Protein AF-A0AAW2DI50-F1 (afdb_monomer_lite)

Organism: NCBI:txid425828

pLDDT: mean 72.87, std 16.57, range [33.53, 93.75]

Radius of gyration: 18.01 Å; chains: 1; bounding box: 34×41×49 Å

Foldseek 3Di:
DPPDPDDLVVVLCCQLVPDQCSVCVQQVDGSVVLVVVLVVCVVVVVDDPDDPDARSSSVVSVVSNVVVVVQVVCCVVVQPPLPPPPDDPVPNPDPVCVRHDPPDDDPPD

InterPro domains:
  IPR058353 Domain of unknown function DUF8040 [PF26138] (3-64)

Secondary structure (DSSP, 8-state):
-----S-HHHHHHHHHHS-TTHHHHHHSS-HHHHHHHHHHHHHTTSS---TTT--HHHHHHHHHHHHHHHHHHHHHHS---TT-TTS-TTTTT-TTTSS-----S----

Structure (mmCIF, N/CA/C/O backbone):
data_AF-A0AAW2DI50-F1
#
_entry.id   AF-A0AAW2DI50-F1
#
loop_
_atom_site.group_PDB
_atom_site.id
_atom_site.type_symbol
_atom_site.label_atom_id
_atom_site.label_alt_id
_atom_site.label_comp_id
_atom_site.label_asym_id
_atom_site.label_entity_id
_atom_site.label_seq_id
_atom_site.pdbx_PDB_ins_code
_atom_site.Cartn_x
_atom_site.Cartn_y
_atom_site.Cartn_z
_atom_site.occupancy
_atom_site.B_iso_or_equiv
_atom_site.auth_seq_id
_atom_site.auth_comp_id
_atom_site.auth_asym_id
_atom_site.auth_atom_id
_atom_site.pdbx_PDB_model_num
ATOM 1 N N . MET A 1 1 ? 3.565 9.225 -11.480 1.00 40.56 1 MET A N 1
ATOM 2 C CA . MET A 1 1 ? 4.291 9.130 -10.194 1.00 40.56 1 MET A CA 1
ATOM 3 C C . MET A 1 1 ? 3.590 10.032 -9.191 1.00 40.56 1 MET A C 1
ATOM 5 O O . MET A 1 1 ? 3.396 11.192 -9.516 1.00 40.56 1 MET A O 1
ATOM 9 N N . CYS A 1 2 ? 3.194 9.532 -8.016 1.00 44.12 2 CYS A N 1
ATOM 10 C CA . CYS A 1 2 ? 2.771 10.399 -6.909 1.00 44.12 2 CYS A CA 1
ATOM 11 C C . CYS A 1 2 ? 4.033 10.951 -6.238 1.00 44.12 2 CYS A C 1
ATOM 13 O O . CYS A 1 2 ? 4.720 10.230 -5.504 1.00 44.12 2 CYS A O 1
ATOM 15 N N . THR A 1 3 ? 4.356 12.203 -6.553 1.00 46.12 3 THR A N 1
ATOM 16 C CA . THR A 1 3 ? 5.518 12.965 -6.068 1.00 46.12 3 THR A CA 1
ATOM 17 C C . THR A 1 3 ? 5.262 13.610 -4.707 1.00 46.12 3 THR A C 1
ATOM 19 O O . THR A 1 3 ? 5.848 14.648 -4.411 1.00 46.12 3 THR A O 1
ATOM 22 N N . SER A 1 4 ? 4.356 13.068 -3.889 1.00 48.31 4 SER A N 1
ATOM 23 C CA . SER A 1 4 ? 3.994 13.749 -2.651 1.00 48.31 4 SER A CA 1
ATOM 24 C C . SER A 1 4 ? 5.195 13.759 -1.692 1.00 48.31 4 SER A C 1
ATOM 26 O O . SER A 1 4 ? 5.723 12.723 -1.294 1.00 48.31 4 SER A O 1
ATOM 28 N N . ILE A 1 5 ? 5.653 14.975 -1.382 1.00 56.53 5 ILE A N 1
ATOM 29 C CA . ILE A 1 5 ? 6.704 15.339 -0.410 1.00 56.53 5 ILE A CA 1
ATOM 30 C C . ILE A 1 5 ? 6.174 15.158 1.036 1.00 56.53 5 ILE A C 1
ATOM 32 O O . ILE A 1 5 ? 6.754 15.619 2.013 1.00 56.53 5 ILE A O 1
ATOM 36 N N . LEU A 1 6 ? 5.017 14.513 1.189 1.00 57.66 6 LEU A N 1
ATOM 37 C CA . LEU A 1 6 ? 4.214 14.520 2.399 1.00 57.66 6 LEU A CA 1
ATOM 38 C C . LEU A 1 6 ? 4.573 13.350 3.332 1.00 57.66 6 LEU A C 1
ATOM 40 O O . LEU A 1 6 ? 5.076 12.313 2.900 1.00 57.66 6 LEU A O 1
ATOM 44 N N . SER A 1 7 ? 4.284 13.510 4.629 1.00 75.50 7 SER A N 1
ATOM 45 C CA . SER A 1 7 ? 4.398 12.430 5.617 1.00 75.50 7 SER A CA 1
ATOM 46 C C . SER A 1 7 ? 3.548 11.213 5.219 1.00 75.50 7 SER A C 1
ATOM 48 O O . SER A 1 7 ? 2.601 11.327 4.436 1.00 75.50 7 SER A O 1
ATOM 50 N N . GLY A 1 8 ? 3.862 10.042 5.788 1.00 79.12 8 GLY A N 1
ATOM 51 C CA . GLY A 1 8 ? 3.123 8.794 5.544 1.00 79.12 8 GLY A CA 1
ATOM 52 C C . GLY A 1 8 ? 1.605 8.953 5.584 1.00 79.12 8 GLY A C 1
ATOM 53 O O . GLY A 1 8 ? 0.908 8.497 4.681 1.00 79.12 8 GLY A O 1
ATOM 54 N N . ARG A 1 9 ? 1.127 9.678 6.594 1.00 82.81 9 ARG A N 1
ATOM 55 C CA . ARG A 1 9 ? -0.282 9.949 6.857 1.00 82.81 9 ARG A CA 1
ATOM 56 C C . ARG A 1 9 ? -0.933 10.710 5.725 1.00 82.81 9 ARG A C 1
ATOM 58 O O . ARG A 1 9 ? -1.959 10.294 5.204 1.00 82.81 9 ARG A O 1
ATOM 65 N N . SER A 1 10 ? -0.312 11.807 5.326 1.00 84.12 10 SER A N 1
ATOM 66 C CA . SER A 1 10 ? -0.811 12.659 4.257 1.00 84.12 10 SER A CA 1
ATOM 67 C C . SER A 1 10 ? -0.788 11.946 2.905 1.00 84.12 10 SER A C 1
ATOM 69 O O . SER A 1 10 ? -1.720 12.110 2.127 1.00 84.12 10 SER A O 1
ATOM 71 N N . TYR A 1 11 ? 0.219 11.103 2.648 1.00 85.44 11 TYR A N 1
ATOM 72 C CA . TYR A 1 11 ? 0.232 10.233 1.470 1.00 85.44 11 TYR A CA 1
ATOM 73 C C . TYR A 1 11 ? -0.953 9.260 1.466 1.00 85.44 11 TYR A C 1
ATOM 75 O O . TYR A 1 11 ? -1.647 9.145 0.460 1.00 85.44 11 TYR A O 1
ATOM 83 N N . VAL A 1 12 ? -1.210 8.566 2.575 1.00 87.38 12 VAL A N 1
ATOM 84 C CA . VAL A 1 12 ? -2.319 7.604 2.633 1.00 87.38 12 VAL A CA 1
ATOM 85 C C . VAL A 1 12 ? -3.674 8.297 2.527 1.00 87.38 12 VAL A C 1
ATOM 87 O O . VAL A 1 12 ? -4.529 7.821 1.785 1.00 87.38 12 VAL A O 1
ATOM 90 N N . ILE A 1 13 ? -3.848 9.459 3.161 1.00 88.06 13 ILE A N 1
ATOM 91 C CA . ILE A 1 13 ? -5.051 10.284 2.988 1.00 88.06 13 ILE A CA 1
ATOM 92 C C . ILE A 1 13 ? -5.228 10.682 1.518 1.00 88.06 13 ILE A C 1
ATOM 94 O O . ILE A 1 13 ? -6.320 10.532 0.983 1.00 88.06 13 ILE A O 1
ATOM 98 N N . GLU A 1 14 ? -4.170 11.136 0.839 1.00 89.12 14 GLU A N 1
ATOM 99 C CA . GLU A 1 14 ? -4.230 11.480 -0.588 1.00 89.12 14 GLU A CA 1
ATOM 100 C C . GLU A 1 14 ? -4.680 10.283 -1.439 1.00 89.12 14 GLU A C 1
ATOM 102 O O . GLU A 1 14 ? -5.521 10.440 -2.320 1.00 89.12 14 GLU A O 1
ATOM 107 N N . VAL A 1 15 ? -4.160 9.083 -1.166 1.00 87.06 15 VAL A N 1
ATOM 108 C CA . VAL A 1 15 ? -4.506 7.874 -1.930 1.00 87.06 15 VAL A CA 1
ATOM 109 C C . VAL A 1 15 ? -5.943 7.410 -1.668 1.00 87.06 15 VAL A C 1
ATOM 111 O O . VAL A 1 15 ? -6.615 6.982 -2.608 1.00 87.06 15 VAL A O 1
ATOM 114 N N . LEU A 1 16 ? -6.419 7.491 -0.423 1.00 88.44 16 LEU A N 1
ATOM 115 C CA . LEU A 1 16 ? -7.743 6.994 -0.029 1.00 88.44 16 LEU A CA 1
ATOM 116 C C . LEU A 1 16 ? -8.878 7.991 -0.295 1.00 88.44 16 LEU A C 1
ATOM 118 O O . LEU A 1 16 ? -9.965 7.577 -0.706 1.00 88.44 16 LEU A O 1
ATOM 122 N N . GLU A 1 17 ? -8.626 9.280 -0.068 1.00 88.38 17 GLU A N 1
ATOM 123 C CA . GLU A 1 17 ? -9.618 10.362 -0.149 1.00 88.38 17 GLU A CA 1
ATOM 124 C C . GLU A 1 17 ? -9.456 11.246 -1.389 1.00 88.38 17 GLU A C 1
ATOM 126 O O . GLU A 1 17 ? -10.288 12.115 -1.645 1.00 88.38 17 GLU A O 1
ATOM 131 N N . GLY A 1 18 ? -8.394 11.045 -2.171 1.00 83.56 18 GLY A N 1
ATOM 132 C CA . GLY A 1 18 ? -8.193 11.730 -3.440 1.00 83.56 18 GLY A CA 1
ATOM 133 C C . GLY A 1 18 ? -9.131 11.228 -4.540 1.00 83.56 18 GLY A C 1
ATOM 134 O O . GLY A 1 18 ? -10.311 10.939 -4.341 1.00 83.56 18 GLY A O 1
ATOM 135 N N . LYS A 1 19 ? -8.616 11.134 -5.769 1.00 84.75 19 LYS A N 1
ATOM 136 C CA . LYS A 1 19 ? -9.427 10.664 -6.903 1.00 84.75 19 LYS A CA 1
ATOM 137 C C . LYS A 1 19 ? -9.887 9.216 -6.658 1.00 84.75 19 LYS A C 1
ATOM 139 O O . LYS A 1 19 ? -9.049 8.404 -6.275 1.00 84.75 19 LYS A O 1
ATOM 144 N N . PRO A 1 20 ? -11.143 8.841 -6.976 1.00 75.62 20 PRO A N 1
ATOM 145 C CA . PRO A 1 20 ? -11.672 7.498 -6.695 1.00 75.62 20 PRO A CA 1
ATOM 146 C C . PRO A 1 20 ? -10.829 6.346 -7.257 1.00 75.62 20 PRO A C 1
ATOM 148 O O . PRO A 1 20 ? -10.759 5.277 -6.662 1.00 75.62 20 PRO A O 1
ATOM 151 N N . GLN A 1 21 ? -10.166 6.573 -8.392 1.00 82.94 21 GLN A N 1
ATOM 152 C CA . GLN A 1 21 ? -9.319 5.579 -9.056 1.00 82.94 21 GLN A CA 1
ATOM 153 C C . GLN A 1 21 ? -7.907 5.489 -8.467 1.00 82.94 21 GLN A C 1
ATOM 155 O O . GLN A 1 21 ? -7.210 4.511 -8.710 1.00 82.94 21 GLN A O 1
ATOM 160 N N . LEU A 1 22 ? -7.473 6.467 -7.668 1.00 83.88 22 LEU A N 1
ATOM 161 C CA . LEU A 1 22 ? -6.086 6.560 -7.221 1.00 83.88 22 LEU A CA 1
ATOM 162 C C . LEU A 1 22 ? -5.686 5.372 -6.340 1.00 83.88 22 LEU A C 1
ATOM 164 O O . LEU A 1 22 ? -4.617 4.801 -6.535 1.00 83.88 22 LEU A O 1
ATOM 168 N N . CYS A 1 23 ? -6.558 4.946 -5.424 1.00 83.75 23 CYS A N 1
ATOM 169 C CA . CYS A 1 23 ? -6.331 3.744 -4.623 1.00 83.75 23 CYS A CA 1
ATOM 170 C C . CYS A 1 23 ? -6.146 2.502 -5.509 1.00 83.75 23 CYS A C 1
ATOM 172 O O . CYS A 1 23 ? -5.199 1.739 -5.319 1.00 83.75 23 CYS A O 1
ATOM 174 N N . TYR A 1 24 ? -6.972 2.349 -6.544 1.00 83.69 24 TYR A N 1
ATOM 175 C CA . TYR A 1 24 ? -6.839 1.249 -7.495 1.00 83.69 24 TYR A CA 1
ATOM 176 C C . TYR A 1 24 ? -5.554 1.353 -8.331 1.00 83.69 24 TYR A C 1
ATOM 178 O O . TYR A 1 24 ? -4.856 0.366 -8.537 1.00 83.69 24 TYR A O 1
ATOM 186 N N . ASP A 1 25 ? -5.165 2.543 -8.772 1.00 82.62 25 ASP A N 1
ATOM 187 C CA . ASP A 1 25 ? -3.962 2.728 -9.590 1.00 82.62 25 ASP A CA 1
ATOM 188 C C . ASP A 1 25 ? -2.662 2.484 -8.814 1.00 82.62 25 ASP A C 1
ATOM 190 O O . ASP A 1 25 ? -1.651 2.046 -9.385 1.00 82.62 25 ASP A O 1
ATOM 194 N N . ILE A 1 26 ? -2.672 2.801 -7.518 1.00 82.12 26 ILE A N 1
ATOM 195 C CA . ILE A 1 26 ? -1.504 2.706 -6.645 1.00 82.12 26 ILE A CA 1
ATOM 196 C C . ILE A 1 26 ? -1.432 1.343 -5.954 1.00 82.12 26 ILE A C 1
ATOM 198 O O . ILE A 1 26 ? -0.369 0.725 -5.977 1.00 82.12 26 ILE A O 1
ATOM 202 N N . PHE A 1 27 ? -2.531 0.869 -5.367 1.00 81.31 27 PHE A N 1
ATOM 203 C CA . PHE A 1 27 ? -2.581 -0.375 -4.591 1.00 81.31 27 PHE A CA 1
ATOM 204 C C . PHE A 1 27 ? -3.166 -1.560 -5.367 1.00 81.31 27 PHE A C 1
ATOM 206 O O . PHE A 1 27 ? -3.138 -2.672 -4.855 1.00 81.31 27 PHE A O 1
ATOM 213 N N . ARG A 1 28 ? -3.690 -1.355 -6.587 1.00 83.12 28 ARG A N 1
ATOM 214 C CA . ARG A 1 28 ? -4.434 -2.380 -7.357 1.00 83.12 28 ARG A CA 1
ATOM 215 C C . ARG A 1 28 ? -5.641 -2.939 -6.600 1.00 83.12 28 ARG A C 1
ATOM 217 O O . ARG A 1 28 ? -6.081 -4.053 -6.854 1.00 83.12 28 ARG A O 1
ATOM 224 N N . MET A 1 29 ? -6.185 -2.142 -5.684 1.00 84.94 29 MET A N 1
ATOM 225 C CA . MET A 1 29 ? -7.251 -2.528 -4.772 1.00 84.94 29 MET A CA 1
ATOM 226 C C . MET A 1 29 ? -8.258 -1.386 -4.645 1.00 84.94 29 MET A C 1
ATOM 228 O O . MET A 1 29 ? -7.875 -0.213 -4.614 1.00 84.94 29 MET A O 1
ATOM 232 N N . ASP A 1 30 ? -9.546 -1.719 -4.572 1.00 87.06 30 ASP A N 1
ATOM 233 C CA . ASP A 1 30 ? -10.571 -0.728 -4.248 1.00 87.06 30 ASP A CA 1
ATOM 234 C C . ASP A 1 30 ? -10.383 -0.206 -2.814 1.00 87.06 30 ASP A C 1
ATOM 236 O O . ASP A 1 30 ? -9.971 -0.943 -1.913 1.00 87.06 30 ASP A O 1
ATOM 240 N N . LYS A 1 31 ? -10.717 1.067 -2.586 1.00 89.19 31 LYS A N 1
ATOM 241 C CA . LYS A 1 31 ? -10.550 1.716 -1.278 1.00 89.19 31 LYS A CA 1
ATOM 242 C C . LYS A 1 31 ? -11.298 1.001 -0.149 1.00 89.19 31 LYS A C 1
ATOM 244 O O . LYS A 1 31 ? -10.849 1.033 0.995 1.00 89.19 31 LYS A O 1
ATOM 249 N N . THR A 1 32 ? -12.444 0.387 -0.447 1.00 90.06 32 THR A N 1
ATOM 250 C CA . THR A 1 32 ? -13.258 -0.333 0.540 1.00 90.06 32 THR A CA 1
ATOM 251 C C . THR A 1 32 ? -12.579 -1.630 0.956 1.00 90.06 32 THR A C 1
ATOM 253 O O . THR A 1 32 ? -12.489 -1.916 2.147 1.00 90.06 32 THR A O 1
ATOM 256 N N . ILE A 1 33 ? -12.007 -2.353 -0.008 1.00 91.00 33 ILE A N 1
ATOM 257 C CA . ILE A 1 33 ? -11.246 -3.580 0.232 1.00 91.00 33 ILE A CA 1
ATOM 258 C C . ILE A 1 33 ? -9.960 -3.266 1.001 1.00 91.00 33 ILE A C 1
ATOM 260 O O . ILE A 1 33 ? -9.643 -3.965 1.958 1.00 91.00 33 ILE A O 1
ATOM 264 N N . PHE A 1 34 ? -9.268 -2.172 0.664 1.00 90.75 34 PHE A N 1
ATOM 265 C CA . PHE A 1 34 ? -8.077 -1.734 1.398 1.00 90.75 34 PHE A CA 1
ATOM 266 C C . PHE A 1 34 ? -8.379 -1.457 2.877 1.00 90.75 34 PHE A C 1
ATOM 268 O O . PHE A 1 34 ? -7.657 -1.908 3.766 1.00 90.75 34 PHE A O 1
ATOM 275 N N . ARG A 1 35 ? -9.473 -0.741 3.150 1.00 92.12 35 ARG A N 1
ATOM 276 C CA . ARG A 1 35 ? -9.926 -0.457 4.518 1.00 92.12 35 ARG A CA 1
ATOM 277 C C . ARG A 1 35 ? -10.345 -1.714 5.257 1.00 92.12 35 ARG A C 1
ATOM 279 O O . ARG A 1 35 ? -10.022 -1.863 6.430 1.00 92.12 35 ARG A O 1
ATOM 286 N N . HIS A 1 36 ? -11.028 -2.626 4.571 1.00 93.75 36 HIS A N 1
ATOM 287 C CA . HIS A 1 36 ? -11.400 -3.905 5.153 1.00 93.75 36 HIS A CA 1
ATOM 288 C C . HIS A 1 36 ? -10.160 -4.721 5.537 1.00 93.75 36 HIS A C 1
ATOM 290 O O . HIS A 1 36 ? -10.075 -5.162 6.674 1.00 93.75 36 HIS A O 1
ATOM 296 N N . LEU A 1 37 ? -9.151 -4.806 4.663 1.00 91.00 37 LEU A N 1
ATOM 297 C CA . LEU A 1 37 ? -7.867 -5.439 4.971 1.00 91.00 37 LEU A CA 1
ATOM 298 C C . LEU A 1 37 ? -7.198 -4.815 6.205 1.00 91.00 37 LEU A C 1
ATOM 300 O O . LEU A 1 37 ? -6.775 -5.539 7.100 1.00 91.00 37 LEU A O 1
ATOM 304 N N . CYS A 1 38 ? -7.110 -3.484 6.275 1.00 91.44 38 CYS A N 1
ATOM 305 C CA . CYS A 1 38 ? -6.511 -2.805 7.428 1.00 91.44 38 CYS A CA 1
ATOM 306 C C . CYS A 1 38 ? -7.276 -3.102 8.726 1.00 91.44 38 CYS A C 1
ATOM 308 O O . CYS A 1 38 ? -6.657 -3.320 9.767 1.00 91.44 38 CYS A O 1
ATOM 310 N N . ASN A 1 39 ? -8.608 -3.154 8.658 1.00 91.81 39 ASN A N 1
ATOM 311 C CA . ASN A 1 39 ? -9.441 -3.531 9.792 1.00 91.81 39 ASN A CA 1
ATOM 312 C C . ASN A 1 39 ? -9.191 -4.983 10.207 1.00 91.81 39 ASN A C 1
ATOM 314 O O . ASN A 1 39 ? -8.963 -5.217 11.385 1.00 91.81 39 ASN A O 1
ATOM 318 N N . GLU A 1 40 ? -9.174 -5.942 9.281 1.00 93.25 40 GLU A N 1
ATOM 319 C CA . GLU A 1 40 ? -8.897 -7.351 9.600 1.00 93.25 40 GLU A CA 1
ATOM 320 C C . GLU A 1 40 ? -7.520 -7.524 10.253 1.00 93.25 40 GLU A C 1
ATOM 322 O O . GLU A 1 40 ? -7.395 -8.201 11.269 1.00 93.25 40 GLU A O 1
ATOM 327 N N . LEU A 1 41 ? -6.488 -6.842 9.743 1.00 90.00 41 LEU A N 1
ATOM 328 C CA . LEU A 1 41 ? -5.147 -6.863 10.339 1.00 90.00 41 LEU A CA 1
ATOM 329 C C . LEU A 1 41 ? -5.136 -6.326 11.776 1.00 90.00 41 LEU A C 1
ATOM 331 O O . LEU A 1 41 ? -4.413 -6.852 12.625 1.00 90.00 41 LEU A O 1
ATOM 335 N N . LYS A 1 42 ? -5.958 -5.305 12.045 1.00 88.81 42 LYS A N 1
ATOM 336 C CA . LYS A 1 42 ? -6.157 -4.739 13.381 1.00 88.81 42 LYS A CA 1
ATOM 337 C C . LYS A 1 42 ? -6.914 -5.701 14.297 1.00 88.81 42 LYS A C 1
ATOM 339 O O . LYS A 1 42 ? -6.485 -5.937 15.421 1.00 88.81 42 LYS A O 1
ATOM 344 N N . TRP A 1 43 ? -8.025 -6.259 13.818 1.00 89.00 43 TRP A N 1
ATOM 345 C CA . TRP A 1 43 ? -8.892 -7.176 14.565 1.00 89.00 43 TRP A CA 1
ATOM 346 C C . TRP A 1 43 ? -8.193 -8.487 14.919 1.00 89.00 43 TRP A C 1
ATOM 348 O O . TRP A 1 43 ? -8.393 -9.014 16.009 1.00 89.00 43 TRP A O 1
ATOM 358 N N . LEU A 1 44 ? -7.347 -8.997 14.026 1.00 90.62 44 LEU A N 1
ATOM 359 C CA . LEU A 1 44 ? -6.560 -10.207 14.253 1.00 90.62 44 LEU A CA 1
ATOM 360 C C . LEU A 1 44 ? -5.304 -9.959 15.104 1.00 90.62 44 LEU A C 1
ATOM 362 O O . LEU A 1 44 ? -4.544 -10.898 15.328 1.00 90.62 44 LEU A O 1
ATOM 366 N N . HIS A 1 45 ? -5.065 -8.721 15.556 1.00 84.75 45 HIS A N 1
ATOM 367 C CA . HIS A 1 45 ? -3.859 -8.318 16.289 1.00 84.75 45 HIS A CA 1
ATOM 368 C C . HIS A 1 45 ? -2.549 -8.692 15.566 1.00 84.75 45 HIS A C 1
ATOM 370 O O . HIS A 1 45 ? -1.516 -8.901 16.195 1.00 84.75 45 HIS A O 1
ATOM 376 N N . LEU A 1 46 ? -2.583 -8.774 14.229 1.00 85.25 46 LEU A N 1
ATOM 377 C CA . LEU A 1 46 ? -1.401 -9.058 13.405 1.00 85.25 46 LEU A CA 1
ATOM 378 C C . LEU A 1 46 ? -0.505 -7.827 13.268 1.00 85.25 46 LEU A C 1
ATOM 380 O O . LEU A 1 46 ? 0.697 -7.950 13.039 1.00 85.25 46 LEU A O 1
ATOM 384 N N . LEU A 1 47 ? -1.104 -6.644 13.396 1.00 82.56 47 LEU A N 1
ATOM 385 C CA . LEU A 1 47 ? -0.409 -5.377 13.523 1.00 82.56 47 LEU A CA 1
ATOM 386 C C . LEU A 1 47 ? -0.963 -4.651 14.742 1.00 82.56 47 LEU A C 1
ATOM 388 O O . LEU A 1 47 ? -2.157 -4.356 14.812 1.00 82.56 47 LEU A O 1
ATOM 392 N N . GLU A 1 48 ? -0.088 -4.353 15.692 1.00 73.31 48 GLU A N 1
ATOM 393 C CA . GLU A 1 48 ? -0.428 -3.479 16.805 1.00 73.31 48 GLU A CA 1
ATOM 394 C C . GLU A 1 48 ? -0.348 -2.024 16.335 1.00 73.31 48 GLU A C 1
ATOM 396 O O . GLU A 1 48 ? 0.626 -1.605 15.704 1.00 73.31 48 GLU A O 1
ATOM 401 N N . GLU A 1 49 ? -1.393 -1.244 16.620 1.00 69.12 49 GLU A N 1
ATOM 402 C CA . GLU A 1 49 ? -1.297 0.209 16.503 1.00 69.12 49 GLU A CA 1
ATOM 403 C C . GLU A 1 49 ? -0.351 0.701 17.591 1.00 69.12 49 GLU A C 1
ATOM 405 O O . GLU A 1 49 ? -0.740 0.868 18.748 1.00 69.12 49 GLU A O 1
ATOM 410 N N . ASP A 1 50 ? 0.902 0.932 17.212 1.00 64.62 50 ASP A N 1
ATOM 411 C CA . ASP A 1 50 ? 1.835 1.603 18.095 1.00 64.62 50 ASP A CA 1
ATOM 412 C C . ASP A 1 50 ? 1.321 3.029 18.347 1.00 64.62 50 ASP A C 1
ATOM 414 O O . ASP A 1 50 ? 0.912 3.736 17.421 1.00 64.62 50 ASP A O 1
ATOM 418 N N . THR A 1 51 ? 1.295 3.407 19.620 1.00 59.91 51 THR A N 1
ATOM 419 C CA . THR A 1 51 ? 0.483 4.441 20.299 1.00 59.91 51 THR A CA 1
ATOM 420 C C . THR A 1 51 ? 0.599 5.908 19.820 1.00 59.91 51 THR A C 1
ATOM 422 O O . THR A 1 51 ? 0.362 6.839 20.587 1.00 59.91 51 THR A O 1
ATOM 425 N N . GLY A 1 52 ? 0.883 6.170 18.542 1.00 58.88 52 GLY A N 1
ATOM 426 C CA . GLY A 1 52 ? 0.683 7.485 17.924 1.00 58.88 52 GLY A CA 1
ATOM 427 C C . GLY A 1 52 ? 1.595 7.828 16.748 1.00 58.88 52 GLY A C 1
ATOM 428 O O . GLY A 1 52 ? 1.477 8.931 16.217 1.00 58.88 52 GLY A O 1
ATOM 429 N N . ILE A 1 53 ? 2.506 6.937 16.340 1.00 70.31 53 ILE A N 1
ATOM 430 C CA . ILE A 1 53 ? 3.543 7.285 15.352 1.00 70.31 53 ILE A CA 1
ATOM 431 C C . ILE A 1 53 ? 3.099 6.965 13.918 1.00 70.31 53 ILE A C 1
ATOM 433 O O . ILE A 1 53 ? 3.280 7.796 13.028 1.00 70.31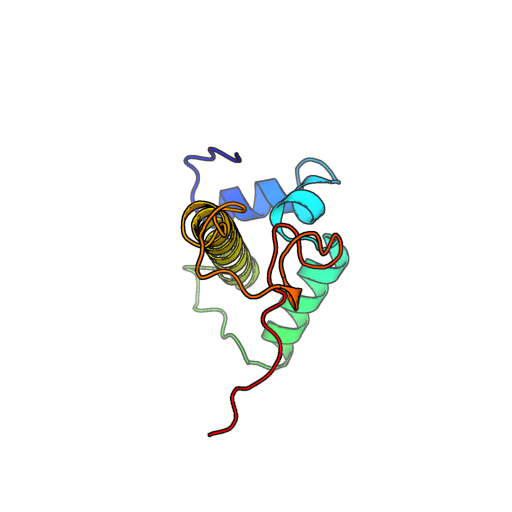 53 ILE A O 1
ATOM 437 N N . VAL A 1 54 ? 2.528 5.780 13.673 1.00 77.38 54 VAL A N 1
ATOM 438 C CA . VAL A 1 54 ? 2.131 5.321 12.329 1.00 77.38 54 VAL A CA 1
ATOM 439 C C . VAL A 1 54 ? 0.861 4.479 12.435 1.00 77.38 54 VAL A C 1
ATOM 441 O O . VAL A 1 54 ? 0.854 3.476 13.140 1.00 77.38 54 VAL A O 1
ATOM 444 N N . SER A 1 55 ? -0.207 4.857 11.730 1.00 86.44 55 SER A N 1
ATOM 445 C CA . SER A 1 55 ? -1.416 4.025 11.664 1.00 86.44 55 SER A CA 1
ATOM 446 C C . SER A 1 55 ? -1.194 2.752 10.833 1.00 86.44 55 SER A C 1
ATOM 448 O O . SER A 1 55 ? -0.304 2.692 9.982 1.00 86.44 55 SER A O 1
ATOM 450 N N . ILE A 1 56 ? -2.043 1.735 11.012 1.00 87.81 56 ILE A N 1
ATOM 451 C CA . ILE A 1 56 ? -2.002 0.522 10.174 1.00 87.81 56 ILE A CA 1
ATOM 452 C C . ILE A 1 56 ? -2.185 0.876 8.691 1.00 87.81 56 ILE A C 1
ATOM 454 O O . ILE A 1 56 ? -1.449 0.376 7.842 1.00 87.81 56 ILE A O 1
ATOM 458 N N . GLU A 1 57 ? -3.101 1.795 8.374 1.00 89.38 57 GLU A N 1
ATOM 459 C CA . GLU A 1 57 ? -3.294 2.277 7.001 1.00 89.38 57 GLU A CA 1
ATOM 460 C C . GLU A 1 57 ? -2.013 2.921 6.444 1.00 89.38 57 GLU A C 1
ATOM 462 O O . GLU A 1 57 ? -1.650 2.675 5.294 1.00 89.38 57 GLU A O 1
ATOM 467 N N . GLU A 1 58 ? -1.286 3.699 7.256 1.00 88.19 58 GLU A N 1
ATOM 468 C CA . GLU A 1 58 ? 0.010 4.273 6.882 1.00 88.19 58 GLU A CA 1
ATOM 469 C C . GLU A 1 58 ? 1.081 3.212 6.641 1.00 88.19 58 GLU A C 1
ATOM 471 O O . GLU A 1 58 ? 1.823 3.305 5.660 1.00 88.19 58 GLU A O 1
ATOM 476 N N . ALA A 1 59 ? 1.183 2.223 7.527 1.00 88.19 59 ALA A N 1
ATOM 477 C CA . ALA A 1 59 ? 2.156 1.145 7.412 1.00 88.19 59 ALA A CA 1
ATOM 478 C C . ALA A 1 59 ? 1.914 0.329 6.134 1.00 88.19 59 ALA A C 1
ATOM 480 O O . ALA A 1 59 ? 2.814 0.181 5.302 1.00 88.19 59 ALA A O 1
ATOM 481 N N . ILE A 1 60 ? 0.672 -0.113 5.926 1.00 89.81 60 ILE A N 1
ATOM 482 C CA . ILE A 1 60 ? 0.269 -0.894 4.756 1.00 89.81 60 ILE A CA 1
ATOM 483 C C . ILE A 1 60 ? 0.380 -0.059 3.476 1.00 89.81 60 ILE A C 1
ATOM 485 O O . ILE A 1 60 ? 0.939 -0.522 2.482 1.00 89.81 60 ILE A O 1
ATOM 489 N N . GLY A 1 61 ? -0.051 1.203 3.492 1.00 88.56 61 GLY A N 1
ATOM 490 C CA . GLY A 1 61 ? 0.065 2.097 2.339 1.00 88.56 61 GLY A CA 1
ATOM 491 C C . GLY A 1 61 ? 1.518 2.349 1.914 1.00 88.56 61 GLY A C 1
ATOM 492 O O . GLY A 1 61 ? 1.824 2.358 0.716 1.00 88.56 61 GLY A O 1
ATOM 493 N N . LYS A 1 62 ? 2.441 2.510 2.874 1.00 86.25 62 LYS A N 1
ATOM 494 C CA . LYS A 1 62 ? 3.886 2.610 2.599 1.00 86.25 62 LYS A CA 1
ATOM 495 C C . LYS A 1 62 ? 4.453 1.302 2.054 1.00 86.25 62 LYS A C 1
ATOM 497 O O . LYS A 1 62 ? 5.237 1.342 1.107 1.00 86.25 62 LYS A O 1
ATOM 502 N N . PHE A 1 63 ? 4.043 0.163 2.608 1.00 88.44 63 PHE A N 1
ATOM 503 C CA . PHE A 1 63 ? 4.477 -1.151 2.140 1.00 88.44 63 PHE A CA 1
ATOM 504 C C . PHE A 1 63 ? 4.084 -1.390 0.678 1.00 88.44 63 PHE A C 1
ATOM 506 O O . PHE A 1 63 ? 4.943 -1.697 -0.147 1.00 88.44 63 PHE A O 1
ATOM 513 N N . TRP A 1 64 ? 2.828 -1.124 0.307 1.00 87.75 64 TRP A N 1
ATOM 514 C CA . TRP A 1 64 ? 2.385 -1.219 -1.088 1.00 87.75 64 TRP A CA 1
ATOM 515 C C . TRP A 1 64 ? 3.143 -0.274 -2.020 1.00 87.75 64 TRP A C 1
ATOM 517 O O . TRP A 1 64 ? 3.488 -0.646 -3.143 1.00 87.75 64 TRP A O 1
ATOM 527 N N . ARG A 1 65 ? 3.454 0.945 -1.560 1.00 83.56 65 ARG A N 1
ATOM 528 C CA . ARG A 1 65 ? 4.287 1.880 -2.328 1.00 83.56 65 ARG A CA 1
ATOM 529 C C . ARG A 1 65 ? 5.678 1.301 -2.592 1.00 83.56 65 ARG A C 1
ATOM 531 O O . ARG A 1 65 ? 6.160 1.396 -3.721 1.00 83.56 65 ARG A O 1
ATOM 538 N N . ALA A 1 66 ? 6.307 0.708 -1.577 1.00 84.62 66 ALA A N 1
ATOM 539 C CA . ALA A 1 66 ? 7.612 0.068 -1.705 1.00 84.62 66 ALA A CA 1
ATOM 540 C C . ALA A 1 66 ? 7.551 -1.134 -2.657 1.00 84.62 66 ALA A C 1
ATOM 542 O O . ALA A 1 66 ? 8.350 -1.199 -3.587 1.00 84.62 66 ALA A O 1
ATOM 543 N N . LEU A 1 67 ? 6.556 -2.015 -2.508 1.00 85.31 67 LEU A N 1
ATOM 544 C CA . LEU A 1 67 ? 6.335 -3.141 -3.421 1.00 85.31 67 LEU A CA 1
ATOM 545 C C . LEU A 1 67 ? 6.173 -2.682 -4.869 1.00 85.31 67 LEU A C 1
ATOM 547 O O . LEU A 1 67 ? 6.791 -3.246 -5.766 1.00 85.31 67 LEU A O 1
ATOM 551 N N . ARG A 1 68 ? 5.400 -1.620 -5.116 1.00 82.31 68 ARG A N 1
ATOM 552 C CA . ARG A 1 68 ? 5.231 -1.067 -6.464 1.00 82.31 68 ARG A CA 1
ATOM 553 C C . ARG A 1 68 ? 6.537 -0.512 -7.025 1.00 82.31 68 ARG A C 1
ATOM 555 O O . ARG A 1 68 ? 6.813 -0.696 -8.210 1.00 82.31 68 ARG A O 1
ATOM 562 N N . ALA A 1 69 ? 7.337 0.162 -6.200 1.00 81.44 69 ALA A N 1
ATOM 563 C CA . ALA A 1 69 ? 8.650 0.655 -6.607 1.00 81.44 69 ALA A CA 1
ATOM 564 C C . ALA A 1 69 ? 9.600 -0.505 -6.946 1.00 81.44 69 ALA A C 1
ATOM 566 O O . ALA A 1 69 ? 10.227 -0.479 -8.002 1.00 81.44 69 ALA A O 1
ATOM 567 N N . ILE A 1 70 ? 9.632 -1.545 -6.109 1.00 82.38 70 ILE A N 1
ATOM 568 C CA . ILE A 1 70 ? 10.422 -2.762 -6.329 1.00 82.38 70 ILE A CA 1
ATOM 569 C C . ILE A 1 70 ? 9.966 -3.481 -7.598 1.00 82.38 70 ILE A C 1
ATOM 571 O O . ILE A 1 70 ? 10.801 -3.825 -8.420 1.00 82.38 70 ILE A O 1
ATOM 575 N N . HIS A 1 71 ? 8.662 -3.650 -7.811 1.00 79.56 71 HIS A N 1
ATOM 576 C CA . HIS A 1 71 ? 8.108 -4.238 -9.031 1.00 79.56 71 HIS A CA 1
ATOM 577 C C . HIS A 1 71 ? 8.509 -3.439 -10.279 1.00 79.56 71 HIS A C 1
ATOM 579 O O . HIS A 1 71 ? 8.961 -4.005 -11.272 1.00 79.56 71 HIS A O 1
ATOM 585 N N . THR A 1 72 ? 8.404 -2.107 -10.208 1.00 78.62 72 THR A N 1
ATOM 586 C CA . THR A 1 72 ? 8.819 -1.212 -11.300 1.00 78.62 72 THR A CA 1
ATOM 587 C C . THR A 1 72 ? 10.316 -1.346 -11.585 1.00 78.62 72 THR A C 1
ATOM 589 O O . THR A 1 72 ? 10.718 -1.411 -12.740 1.00 78.62 72 THR A O 1
ATOM 592 N N . LEU A 1 73 ? 11.151 -1.434 -10.549 1.00 77.00 73 LEU A N 1
ATOM 593 C CA . LEU A 1 73 ? 12.584 -1.674 -10.708 1.00 77.00 73 LEU A CA 1
ATOM 594 C C . LEU A 1 73 ? 12.866 -3.073 -11.274 1.00 77.00 73 LEU A C 1
ATOM 596 O O . LEU A 1 73 ? 13.694 -3.220 -12.167 1.00 77.00 73 LEU A O 1
ATOM 600 N N . GLY A 1 74 ? 12.147 -4.086 -10.798 1.00 74.56 74 GLY A N 1
ATOM 601 C CA . GLY A 1 74 ? 12.259 -5.471 -11.235 1.00 74.56 74 GLY A CA 1
ATOM 602 C C . GLY A 1 74 ? 12.040 -5.609 -12.736 1.00 74.56 74 GLY A C 1
ATOM 603 O O . GLY A 1 74 ? 12.860 -6.219 -13.401 1.00 74.56 74 GLY A O 1
ATOM 604 N N . CYS A 1 75 ? 11.034 -4.958 -13.317 1.00 67.56 75 CYS A N 1
ATOM 605 C CA . CYS A 1 75 ? 10.883 -4.964 -14.778 1.00 67.56 75 CYS A CA 1
ATOM 606 C C . CYS A 1 75 ? 11.800 -4.021 -15.554 1.00 67.56 75 CYS A C 1
ATOM 608 O O . CYS A 1 75 ? 11.770 -4.056 -16.779 1.00 67.56 75 CYS A O 1
ATOM 610 N N . LEU A 1 76 ? 12.603 -3.188 -14.892 1.00 69.12 76 LEU A N 1
ATOM 611 C CA . LEU A 1 76 ? 13.717 -2.509 -15.557 1.00 69.12 76 LEU A CA 1
ATOM 612 C C . LEU A 1 76 ? 14.959 -3.406 -15.581 1.00 69.12 76 LEU A C 1
ATOM 614 O O . LEU A 1 76 ? 15.637 -3.463 -16.599 1.00 69.12 76 LEU A O 1
ATOM 618 N N . ILE A 1 77 ? 15.239 -4.110 -14.480 1.00 66.31 77 ILE A N 1
ATOM 619 C CA . ILE A 1 77 ? 16.450 -4.929 -14.307 1.00 66.31 77 ILE A CA 1
ATOM 620 C C . ILE A 1 77 ? 16.300 -6.322 -14.929 1.00 66.31 77 ILE A C 1
ATOM 622 O O . ILE A 1 77 ? 17.204 -6.803 -15.598 1.00 66.31 77 ILE A O 1
ATOM 626 N N . ILE A 1 78 ? 15.164 -6.977 -14.696 1.00 64.19 78 ILE A N 1
ATOM 627 C CA . ILE A 1 78 ? 14.883 -8.372 -15.072 1.00 64.19 78 ILE A CA 1
ATOM 628 C C . ILE A 1 78 ? 14.154 -8.425 -16.419 1.00 64.19 78 ILE A C 1
ATOM 630 O O . ILE A 1 7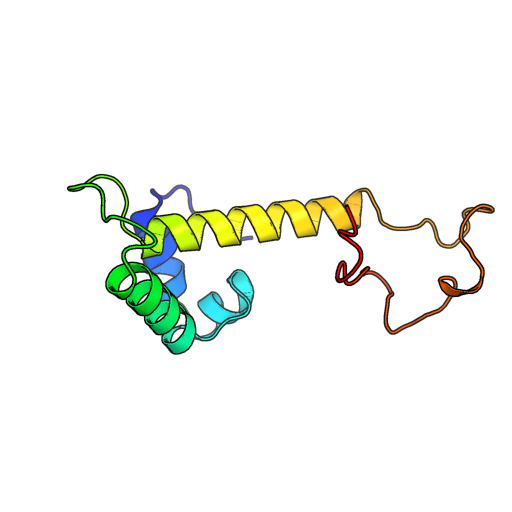8 ? 13.693 -9.487 -16.825 1.00 64.19 78 ILE A O 1
ATOM 634 N N . ARG A 1 79 ? 14.021 -7.299 -17.140 1.00 61.09 79 ARG A N 1
ATOM 635 C CA . ARG A 1 79 ? 13.435 -7.337 -18.483 1.00 61.0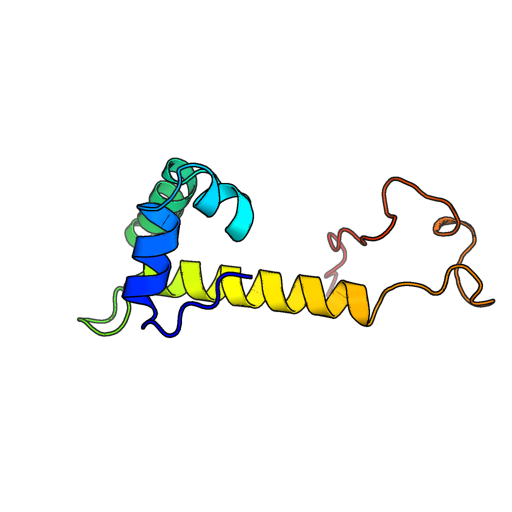9 79 ARG A CA 1
ATOM 636 C C . ARG A 1 79 ? 14.310 -8.255 -19.331 1.00 61.09 79 ARG A C 1
ATOM 638 O O . ARG A 1 79 ? 15.459 -7.890 -19.579 1.00 61.09 79 ARG A O 1
ATOM 645 N N . PRO A 1 80 ? 13.809 -9.425 -19.760 1.00 59.06 80 PRO A N 1
ATOM 646 C CA . PRO A 1 80 ? 14.617 -10.293 -20.582 1.00 59.06 80 PRO A CA 1
ATOM 647 C C . PRO A 1 80 ? 14.866 -9.545 -21.884 1.00 59.06 80 PRO A C 1
ATOM 649 O O . PRO A 1 80 ? 13.917 -9.065 -22.514 1.00 59.06 80 PRO A O 1
ATOM 652 N N . ASP A 1 81 ? 16.132 -9.406 -22.259 1.00 62.53 81 ASP A N 1
ATOM 653 C CA . ASP A 1 81 ?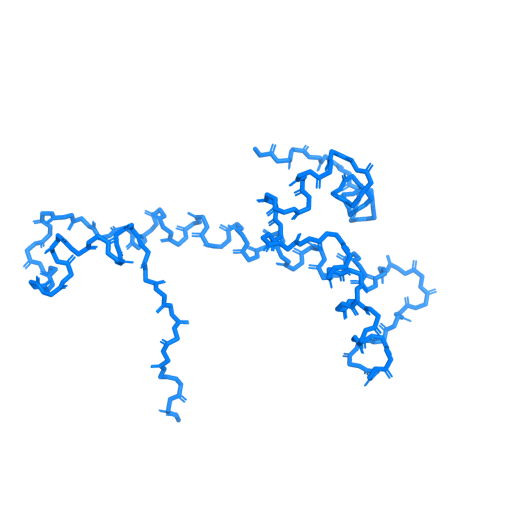 16.458 -9.012 -23.618 1.00 62.53 81 ASP A CA 1
ATOM 654 C C . ASP A 1 81 ? 15.876 -10.096 -24.535 1.00 62.53 81 ASP A C 1
ATOM 656 O O . ASP A 1 81 ? 16.198 -11.280 -24.411 1.00 62.53 81 AS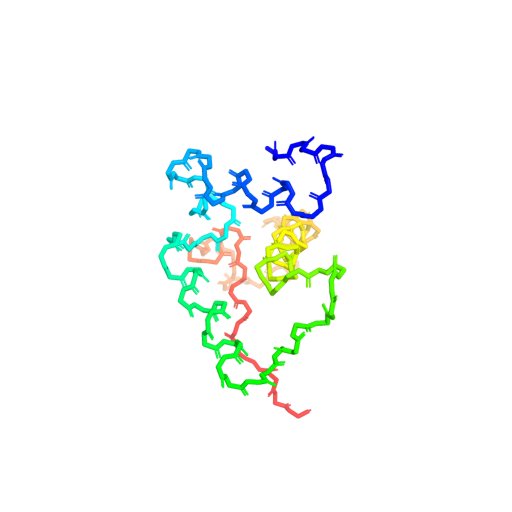P A O 1
ATOM 660 N N . ALA A 1 82 ? 14.938 -9.699 -25.396 1.00 60.56 82 ALA A N 1
ATOM 661 C CA . ALA A 1 82 ? 14.233 -10.620 -26.282 1.00 60.56 82 ALA A CA 1
ATOM 662 C C . ALA A 1 82 ? 15.199 -11.322 -27.252 1.00 60.56 82 ALA A C 1
ATOM 664 O O . ALA A 1 82 ? 14.903 -12.421 -27.734 1.00 60.56 82 ALA A O 1
ATOM 665 N N . ASP A 1 83 ? 16.363 -10.711 -27.480 1.00 62.66 83 ASP A N 1
ATOM 666 C CA . ASP A 1 83 ? 17.416 -11.200 -28.356 1.00 62.66 83 ASP A CA 1
ATOM 667 C C . ASP A 1 83 ? 18.560 -11.879 -27.590 1.00 62.66 83 ASP A C 1
ATOM 669 O O . ASP A 1 83 ? 19.446 -12.463 -28.220 1.00 62.66 83 ASP A O 1
ATOM 673 N N . ALA A 1 84 ? 18.522 -11.908 -26.249 1.00 63.91 84 ALA A N 1
ATOM 674 C CA . ALA A 1 84 ? 19.502 -12.654 -25.469 1.00 63.91 84 ALA A CA 1
ATOM 675 C C . ALA A 1 84 ? 19.462 -14.137 -25.859 1.00 63.91 84 ALA A C 1
ATOM 677 O O . ALA A 1 84 ? 18.437 -14.819 -25.747 1.00 63.91 84 ALA A O 1
ATOM 678 N N . ALA A 1 85 ? 20.611 -14.645 -26.306 1.00 59.94 85 ALA A N 1
ATOM 679 C CA . ALA A 1 85 ? 20.788 -16.030 -26.738 1.00 59.94 85 ALA A CA 1
ATOM 680 C C . ALA A 1 85 ? 20.479 -17.055 -25.627 1.00 59.94 85 ALA A C 1
ATOM 682 O O . ALA A 1 85 ? 20.216 -18.217 -25.920 1.00 59.94 85 ALA A O 1
ATOM 683 N N . GLU A 1 86 ? 20.475 -16.616 -24.365 1.00 66.81 86 GLU A N 1
ATOM 684 C CA . GLU A 1 86 ? 20.217 -17.444 -23.183 1.00 66.81 86 GLU A CA 1
ATOM 685 C C . GLU A 1 86 ? 18.735 -17.513 -22.778 1.00 66.81 86 GLU A C 1
ATOM 687 O O . GLU A 1 86 ? 18.390 -18.275 -21.877 1.00 66.81 86 GLU A O 1
ATOM 692 N N . LEU A 1 87 ? 17.835 -16.754 -23.423 1.00 65.31 87 LEU A N 1
ATOM 693 C CA . LEU A 1 87 ? 16.409 -16.779 -23.087 1.00 65.31 87 LEU A CA 1
ATOM 694 C C . LEU A 1 87 ? 15.760 -18.094 -23.565 1.00 65.31 87 LEU A C 1
ATOM 696 O O . LEU A 1 87 ? 15.702 -18.328 -24.778 1.00 65.31 87 LEU A O 1
ATOM 700 N N . PRO A 1 88 ? 15.209 -18.935 -22.664 1.00 68.44 88 PRO A N 1
ATOM 701 C CA . PRO A 1 88 ? 14.537 -20.169 -23.055 1.00 68.44 88 PRO A CA 1
ATOM 702 C C . PRO A 1 88 ? 13.385 -19.917 -24.032 1.00 68.44 88 PRO A C 1
ATOM 704 O O . PRO A 1 88 ? 12.576 -19.007 -23.843 1.00 68.44 88 PRO A O 1
ATOM 707 N N . ASN A 1 89 ? 13.257 -20.778 -25.044 1.00 68.38 89 ASN A N 1
ATOM 708 C CA . ASN A 1 89 ? 12.241 -20.649 -26.098 1.00 68.38 89 ASN A CA 1
ATOM 709 C C . ASN A 1 89 ? 10.797 -20.578 -25.566 1.00 68.38 89 ASN A C 1
ATOM 711 O O . ASN A 1 89 ? 9.944 -19.986 -26.214 1.00 68.38 89 ASN A O 1
ATOM 715 N N . SER A 1 90 ? 10.518 -21.136 -24.383 1.00 66.31 90 SER A N 1
ATOM 716 C CA . SER A 1 90 ? 9.202 -21.079 -23.724 1.00 66.31 90 SER A CA 1
ATOM 717 C C . SER A 1 90 ? 8.792 -19.679 -23.247 1.00 66.31 90 SER A C 1
ATOM 719 O O . SER A 1 90 ? 7.607 -19.431 -23.017 1.00 66.31 90 SER A O 1
ATOM 721 N N . LEU A 1 91 ? 9.758 -18.771 -23.091 1.00 62.16 91 LEU A N 1
ATOM 722 C CA . LEU A 1 91 ? 9.542 -17.380 -22.688 1.00 62.16 91 LEU A CA 1
ATOM 723 C C . LEU A 1 91 ? 9.580 -16.415 -23.882 1.00 62.16 91 LEU A C 1
ATOM 725 O O . LEU A 1 91 ? 9.093 -15.288 -23.786 1.00 62.16 91 LEU A O 1
ATOM 729 N N . ARG A 1 92 ? 10.122 -16.851 -25.025 1.00 59.97 92 ARG A N 1
ATOM 730 C CA . ARG A 1 92 ? 10.228 -16.051 -26.247 1.00 59.97 92 ARG A CA 1
ATOM 731 C C . ARG A 1 92 ? 8.847 -15.966 -26.920 1.00 59.97 92 ARG A C 1
ATOM 733 O O . ARG A 1 92 ? 8.344 -16.955 -27.438 1.00 59.97 92 ARG A O 1
ATOM 740 N N . GLY A 1 93 ? 8.220 -14.786 -26.891 1.00 58.38 93 GLY A N 1
ATOM 741 C CA . GLY A 1 93 ? 6.919 -14.533 -27.538 1.00 58.38 93 GLY A CA 1
ATOM 742 C C . GLY A 1 93 ? 5.680 -14.920 -26.719 1.00 58.38 93 GLY A C 1
ATOM 743 O O . GLY A 1 93 ? 4.581 -14.976 -27.265 1.00 58.38 93 GLY A O 1
ATOM 744 N N . ASN A 1 94 ? 5.826 -15.187 -25.419 1.00 60.19 94 ASN A N 1
ATOM 745 C CA . ASN A 1 94 ? 4.688 -15.510 -24.565 1.00 60.19 94 ASN A CA 1
ATOM 746 C C . ASN A 1 94 ? 3.979 -14.239 -24.068 1.00 60.19 94 ASN A C 1
ATOM 748 O O . ASN A 1 94 ? 4.425 -13.627 -23.102 1.00 60.19 94 ASN A O 1
ATOM 752 N N . GLU A 1 95 ? 2.849 -13.876 -24.677 1.00 56.91 95 GLU A N 1
ATOM 753 C CA . GLU A 1 95 ? 2.049 -12.702 -24.282 1.00 56.91 95 GLU A CA 1
ATOM 754 C C . GLU A 1 95 ? 1.546 -12.752 -22.829 1.00 56.91 95 GLU A C 1
ATOM 756 O O . GLU A 1 95 ? 1.294 -11.709 -22.232 1.00 56.91 95 GLU A O 1
ATOM 761 N N . LYS A 1 96 ? 1.434 -13.946 -22.227 1.00 55.84 96 LYS A N 1
ATOM 762 C CA . LYS A 1 96 ? 0.972 -14.118 -20.841 1.00 55.84 96 LYS A CA 1
ATOM 763 C C . LYS A 1 96 ? 2.014 -13.665 -19.815 1.00 55.84 96 LYS A C 1
ATOM 765 O O . LYS A 1 96 ? 1.642 -13.144 -18.770 1.00 55.84 96 LYS A O 1
ATOM 770 N N . TYR A 1 97 ? 3.299 -13.871 -20.114 1.00 50.00 97 TYR A N 1
ATOM 771 C CA . TYR A 1 97 ? 4.428 -13.545 -19.228 1.00 50.00 97 TYR A CA 1
ATOM 772 C C . TYR A 1 97 ? 5.272 -12.378 -19.744 1.00 50.00 97 TYR A C 1
ATOM 774 O O . TYR A 1 97 ? 6.316 -12.050 -19.185 1.00 50.00 97 TYR A O 1
ATOM 782 N N . TYR A 1 98 ? 4.836 -11.741 -20.828 1.00 46.31 98 TYR A N 1
ATOM 783 C CA . TYR A 1 98 ? 5.496 -10.587 -21.406 1.00 46.31 98 TYR A CA 1
ATOM 784 C C . TYR A 1 98 ? 4.785 -9.302 -20.952 1.00 46.31 98 TYR A C 1
ATOM 786 O O . TYR A 1 98 ? 3.607 -9.126 -21.261 1.00 46.31 98 TYR A O 1
ATOM 794 N N . PRO A 1 99 ? 5.457 -8.366 -20.254 1.00 49.12 99 PRO A N 1
ATOM 795 C CA . PRO A 1 99 ? 6.834 -8.404 -19.750 1.00 49.12 99 PRO A CA 1
ATOM 796 C C . PRO A 1 99 ? 6.949 -8.806 -18.259 1.00 49.12 99 PRO A C 1
ATOM 798 O O . PRO A 1 99 ? 7.835 -8.297 -17.57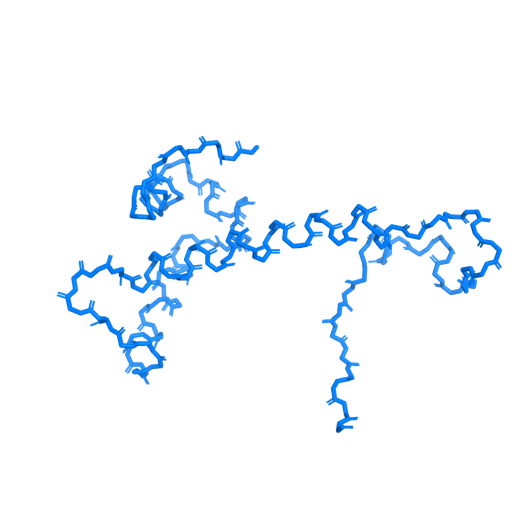4 1.00 49.12 99 PRO A O 1
ATOM 801 N N . TRP A 1 100 ? 6.076 -9.666 -17.719 1.00 54.12 100 TRP A N 1
ATOM 802 C CA . TRP A 1 100 ? 6.047 -9.985 -16.284 1.00 54.12 100 TRP A CA 1
ATOM 803 C C . TRP A 1 100 ? 6.075 -11.486 -15.979 1.00 54.12 100 TRP A C 1
ATOM 805 O O . TRP A 1 100 ? 5.188 -12.240 -16.373 1.00 54.12 100 TRP A O 1
ATOM 815 N N . PHE A 1 101 ? 7.049 -11.894 -15.165 1.00 45.19 101 PHE A N 1
ATOM 816 C CA . PHE A 1 101 ? 6.955 -13.120 -14.381 1.00 45.19 101 PHE A CA 1
ATOM 817 C C . PHE A 1 101 ? 5.916 -12.922 -13.267 1.00 45.19 101 PHE A C 1
ATOM 819 O O . PHE A 1 101 ? 6.094 -12.065 -12.401 1.00 45.19 101 PHE A O 1
ATOM 826 N N . GLU A 1 102 ? 4.861 -13.738 -13.246 1.00 44.03 102 GLU A N 1
ATOM 827 C CA . GLU A 1 102 ? 4.139 -14.018 -12.004 1.00 44.03 102 GLU A CA 1
ATOM 828 C C . GLU A 1 102 ? 5.040 -14.915 -11.146 1.00 44.03 102 GLU A C 1
ATOM 830 O O . GLU A 1 102 ? 5.193 -16.106 -11.417 1.00 44.03 102 GLU A O 1
ATOM 835 N N . PHE A 1 103 ? 5.681 -14.348 -10.124 1.00 40.81 103 PHE A N 1
ATOM 836 C CA . PHE A 1 103 ? 6.320 -15.146 -9.079 1.00 40.81 103 PHE A CA 1
ATOM 837 C C . PHE A 1 103 ? 5.259 -15.659 -8.104 1.00 40.81 103 PHE A C 1
ATOM 839 O O . PHE A 1 103 ? 5.032 -15.059 -7.061 1.00 40.81 103 PHE A O 1
ATOM 846 N N . LEU A 1 104 ? 4.635 -16.777 -8.460 1.00 41.75 104 LEU A N 1
ATOM 847 C CA . LEU A 1 104 ? 4.091 -17.799 -7.562 1.00 41.75 104 LEU A CA 1
ATOM 848 C C . LEU A 1 104 ? 4.247 -19.097 -8.370 1.00 41.75 104 LEU A C 1
ATOM 850 O O . LEU A 1 104 ? 3.663 -19.235 -9.435 1.00 41.75 104 LEU A O 1
ATOM 854 N N . ASP A 1 105 ? 5.106 -20.046 -8.038 1.00 42.53 105 ASP A N 1
ATOM 855 C CA . ASP A 1 105 ? 5.205 -20.727 -6.761 1.00 42.53 105 ASP A CA 1
ATOM 856 C C . ASP A 1 105 ? 6.439 -21.639 -6.852 1.00 42.53 105 ASP A C 1
ATOM 858 O O . ASP A 1 105 ? 6.561 -22.327 -7.862 1.00 42.53 105 ASP A O 1
ATOM 862 N N . LYS A 1 106 ? 7.354 -21.590 -5.874 1.00 37.38 106 LYS A N 1
ATOM 863 C CA . LYS A 1 106 ? 8.315 -22.640 -5.444 1.00 37.38 106 LYS A CA 1
ATOM 864 C C . LYS A 1 106 ? 9.243 -22.055 -4.369 1.00 37.38 106 LYS A C 1
ATOM 866 O O . LYS A 1 106 ? 10.457 -21.984 -4.538 1.00 37.38 106 LYS A O 1
ATOM 871 N N . LEU A 1 107 ? 8.671 -21.666 -3.230 1.00 38.78 107 LEU A N 1
ATOM 872 C CA . LEU A 1 107 ? 9.377 -21.867 -1.964 1.00 38.78 107 LEU A CA 1
ATOM 873 C C . LEU A 1 107 ? 9.086 -23.305 -1.537 1.00 38.78 107 LEU A C 1
ATOM 875 O O . LEU A 1 107 ? 8.161 -23.575 -0.779 1.00 38.78 107 LEU A O 1
ATOM 879 N N . SER A 1 108 ? 9.849 -24.243 -2.090 1.00 33.53 108 SER A N 1
ATOM 880 C CA . SER A 1 108 ? 9.965 -25.584 -1.530 1.00 33.53 108 SER A CA 1
ATOM 881 C C . SER A 1 108 ? 11.346 -25.698 -0.893 1.00 33.53 108 SER A C 1
ATOM 883 O O . SER A 1 108 ? 12.299 -25.981 -1.615 1.00 33.53 108 SER A O 1
ATOM 885 N N . LEU A 1 109 ? 11.354 -25.464 0.428 1.00 36.00 109 LEU A N 1
ATOM 886 C CA . LEU A 1 109 ? 12.388 -25.729 1.445 1.00 36.00 109 LEU A CA 1
ATOM 887 C C . LEU A 1 109 ? 13.780 -25.121 1.226 1.00 36.00 109 LEU A C 1
ATOM 889 O O . LEU A 1 109 ? 14.543 -25.628 0.379 1.00 36.00 109 LEU A O 1
#

Sequence (109 aa):
MCTSILSGRSYVIEVLEGKPQLCYDIFRMDKTIFRHLCNELKWLHLLEEDTGIVSIEEAIGKFWRALRAIHTLGCLIIRPDADAAELPNSLRGNEKYYPWFEFLDKLSL